Protein AF-A0A837NC31-F1 (afdb_monomer)

Mean predicted aligned error: 8.67 Å

Foldseek 3Di:
DDDDPVVVVVVVVVVVVVDDPDLQWDWDKDKPDPDDDDDDDDIDIFIEGGNDDVDRPDGGDDCVPDWDADPVGDTDDDD

Radius of gyration: 22.4 Å; Cα contacts (8 Å, |Δi|>4): 75; chains: 1; bounding box: 66×34×32 Å

Organism: NCBI:txid86103

Secondary structure (DSSP, 8-state):
----HHHHHHHHHHHHHT------SEEEEEES-S---SSS----EEEEEESSTT---SEEPPGGG--EE-TTS-EE---

pLDDT: mean 87.56, std 8.96, range [59.62, 97.19]

Solvent-accessible surface area (backbone atoms only — not comparable to full-atom values): 5402 Å² total; per-residue (Å²): 136,86,79,54,70,66,59,55,52,54,52,55,56,53,56,66,73,61,64,72,83,80,75,80,58,45,76,49,76,45,65,76,63,95,75,86,80,75,98,80,76,85,83,53,69,53,46,23,34,9,78,49,89,98,39,85,77,68,42,76,54,58,67,95,79,60,85,47,68,45,99,87,70,47,81,47,88,85,131

Sequence (79 aa):
MKLSSGITTSLAVLTLFASASSEAHRVWIKPSASIVSGDSEWLTFDAAIANGIFYPDHYPLSLDRVEAMAPDGSAVTLE

Structure (mmCIF, N/CA/C/O backbone):
data_AF-A0A837NC31-F1
#
_entry.id   AF-A0A837NC31-F1
#
loop_
_atom_site.group_PDB
_atom_site.id
_atom_site.type_symbol
_atom_site.label_atom_id
_atom_site.label_alt_id
_atom_site.label_comp_id
_atom_site.label_asym_id
_atom_site.label_entity_id
_atom_site.label_seq_id
_atom_site.pdbx_PDB_ins_code
_atom_site.Cartn_x
_atom_site.Cartn_y
_atom_site.Cartn_z
_atom_site.occupancy
_atom_site.B_iso_or_equiv
_atom_site.auth_seq_id
_atom_site.auth_comp_id
_atom_site.auth_asym_id
_atom_site.auth_atom_id
_atom_site.pdbx_PDB_model_num
ATOM 1 N N . MET A 1 1 ? 48.516 -16.335 -2.484 1.00 59.62 1 MET A N 1
ATOM 2 C CA . MET A 1 1 ? 47.995 -17.485 -3.263 1.00 59.62 1 MET A CA 1
ATOM 3 C C . MET A 1 1 ? 47.571 -16.989 -4.640 1.00 59.62 1 MET A C 1
ATOM 5 O O . MET A 1 1 ? 46.837 -16.014 -4.695 1.00 59.62 1 MET A O 1
ATOM 9 N N . LYS A 1 2 ? 48.061 -17.586 -5.737 1.00 61.47 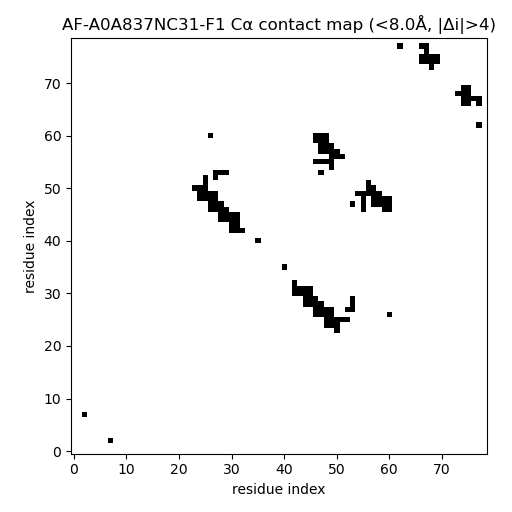2 LYS A N 1
ATOM 10 C CA . LYS A 1 2 ? 47.582 -17.290 -7.100 1.00 61.47 2 LYS A CA 1
ATOM 11 C C . LYS A 1 2 ? 46.389 -18.205 -7.386 1.00 61.47 2 LYS A C 1
ATOM 13 O O . LYS A 1 2 ? 46.559 -19.419 -7.405 1.00 61.47 2 LYS A O 1
ATOM 18 N N . LEU A 1 3 ? 45.198 -17.632 -7.531 1.00 65.00 3 LEU A N 1
ATOM 19 C CA . LEU A 1 3 ? 43.994 -18.371 -7.917 1.00 65.00 3 LEU A CA 1
ATOM 20 C C . LEU A 1 3 ? 44.103 -18.777 -9.396 1.00 65.00 3 LEU A C 1
ATOM 22 O O . LEU A 1 3 ? 44.680 -18.040 -10.198 1.00 65.00 3 LEU A O 1
ATOM 26 N N . SER A 1 4 ? 43.609 -19.967 -9.750 1.00 73.62 4 SER A N 1
ATOM 27 C CA . SER A 1 4 ? 43.673 -20.468 -11.126 1.00 73.62 4 SER A CA 1
ATOM 28 C C . SER A 1 4 ? 42.767 -19.642 -12.042 1.00 73.62 4 SER A C 1
ATOM 30 O O . SER A 1 4 ? 41.702 -19.183 -11.630 1.00 73.62 4 SER A O 1
ATOM 32 N N . SER A 1 5 ? 43.170 -19.474 -13.306 1.00 75.50 5 SER A N 1
ATOM 33 C CA . SER A 1 5 ? 42.424 -18.653 -14.272 1.00 75.50 5 SER A CA 1
ATOM 34 C C . SER A 1 5 ? 40.965 -19.101 -14.428 1.00 75.50 5 SER A C 1
ATOM 36 O O . SER A 1 5 ? 40.093 -18.264 -14.628 1.00 75.50 5 SER A O 1
ATOM 38 N N . GLY A 1 6 ? 40.685 -20.400 -14.263 1.00 77.25 6 GLY A N 1
ATOM 39 C CA . GLY A 1 6 ? 39.325 -20.944 -14.312 1.00 77.25 6 GLY A CA 1
ATOM 40 C C . GLY A 1 6 ? 38.439 -20.506 -13.141 1.00 77.25 6 GLY A C 1
ATOM 41 O O . GLY A 1 6 ? 37.270 -20.193 -13.349 1.00 77.25 6 GLY A O 1
ATOM 42 N N . ILE A 1 7 ? 38.993 -20.406 -11.926 1.00 80.88 7 ILE A N 1
ATOM 43 C CA . ILE A 1 7 ? 38.255 -19.897 -10.758 1.00 80.88 7 ILE A CA 1
ATOM 44 C C . ILE A 1 7 ? 37.944 -18.409 -10.951 1.00 80.88 7 ILE A C 1
ATOM 46 O O . ILE A 1 7 ? 36.822 -17.974 -10.700 1.00 80.88 7 ILE A O 1
ATOM 50 N N . THR A 1 8 ? 38.908 -17.641 -11.465 1.00 79.88 8 THR A N 1
ATOM 51 C CA . THR A 1 8 ? 38.731 -16.211 -11.745 1.00 79.88 8 THR A CA 1
ATOM 52 C C . THR A 1 8 ? 37.642 -15.963 -12.791 1.00 79.88 8 THR A C 1
ATOM 54 O O . THR A 1 8 ? 36.781 -15.110 -12.585 1.00 79.88 8 THR A O 1
ATOM 57 N N . THR A 1 9 ? 37.624 -16.730 -13.887 1.00 82.44 9 THR A N 1
ATOM 58 C CA . THR A 1 9 ? 36.586 -16.611 -14.924 1.00 82.44 9 THR A CA 1
ATOM 59 C C . THR A 1 9 ? 35.209 -17.009 -14.396 1.00 82.44 9 THR A C 1
ATOM 61 O O . THR A 1 9 ? 34.237 -16.301 -14.646 1.00 82.44 9 THR A O 1
ATOM 64 N N . SER A 1 10 ? 35.109 -18.096 -13.625 1.00 80.38 10 SER A N 1
ATOM 65 C CA . SER A 1 10 ? 33.822 -18.551 -13.084 1.00 80.38 10 SER A CA 1
ATOM 66 C C . SER A 1 10 ? 33.221 -17.553 -12.088 1.00 80.38 10 SER A C 1
ATOM 68 O O . SER A 1 10 ? 32.010 -17.339 -12.091 1.00 80.38 10 SER A O 1
ATOM 70 N N . LEU A 1 11 ? 34.055 -16.910 -11.265 1.00 84.75 11 LEU A N 1
ATOM 71 C CA . LEU A 1 11 ? 33.606 -15.880 -10.329 1.00 84.75 11 LEU A CA 1
ATOM 72 C C . LEU A 1 11 ? 33.145 -14.608 -11.058 1.00 84.75 11 LEU A C 1
ATOM 74 O O . LEU A 1 11 ? 32.114 -14.046 -10.699 1.00 84.75 11 LEU A O 1
ATOM 78 N N . ALA A 1 12 ? 33.852 -14.198 -12.116 1.00 82.94 12 ALA A N 1
ATOM 79 C CA . ALA A 1 12 ? 33.464 -13.050 -12.938 1.00 82.94 12 ALA A CA 1
ATOM 80 C C . ALA A 1 12 ? 32.100 -13.255 -13.624 1.00 82.94 12 ALA A C 1
ATOM 82 O O . ALA A 1 12 ? 31.268 -12.347 -13.656 1.00 82.94 12 ALA A O 1
ATOM 83 N N . VAL A 1 13 ? 31.833 -14.466 -14.123 1.00 84.31 13 VAL A N 1
ATOM 84 C CA . VAL A 1 13 ? 30.532 -14.816 -14.711 1.00 84.31 13 VAL A CA 1
ATOM 85 C C . VAL A 1 13 ? 29.424 -14.757 -13.658 1.00 84.31 13 VAL A C 1
ATOM 87 O O . VAL A 1 13 ? 28.380 -14.163 -13.912 1.00 84.31 13 VAL A O 1
ATOM 90 N N . LEU A 1 14 ? 29.658 -15.287 -12.454 1.00 85.94 14 LEU A N 1
ATOM 91 C CA . LEU A 1 14 ? 28.672 -15.24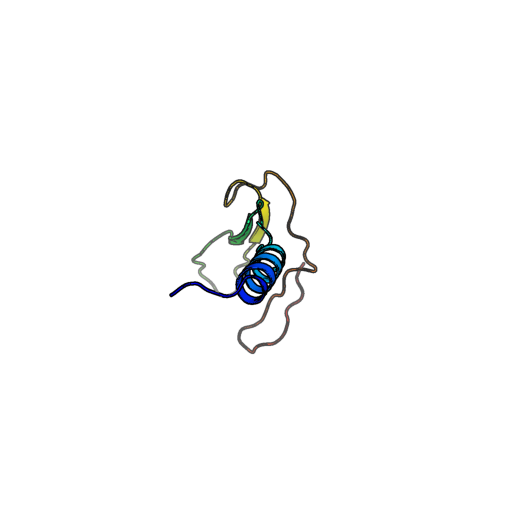4 -11.370 1.00 85.94 14 LEU A CA 1
ATOM 92 C C . LEU A 1 14 ? 28.318 -13.803 -10.964 1.00 85.94 14 LEU A C 1
ATOM 94 O O . LEU A 1 14 ? 27.151 -13.502 -10.726 1.00 85.94 14 LEU A O 1
ATOM 98 N N . THR A 1 15 ? 29.297 -12.892 -10.947 1.00 81.69 15 THR A N 1
ATOM 99 C CA . THR A 1 15 ? 29.053 -11.479 -10.614 1.00 81.69 15 THR A CA 1
ATOM 100 C C . THR A 1 15 ? 28.222 -10.729 -11.654 1.00 81.69 15 THR A C 1
ATOM 102 O O . THR A 1 15 ? 27.492 -9.817 -11.280 1.00 81.69 15 THR A O 1
ATOM 105 N N . LEU A 1 16 ? 28.260 -11.123 -12.933 1.00 79.81 16 LEU A N 1
ATOM 106 C CA . LEU A 1 16 ? 27.419 -10.510 -13.972 1.00 79.81 16 LEU A CA 1
ATOM 107 C C . LEU A 1 16 ? 25.930 -10.811 -13.743 1.00 79.81 16 LEU A C 1
ATOM 109 O O . LEU A 1 16 ? 25.086 -9.934 -13.922 1.00 79.81 16 LEU A O 1
ATOM 113 N N . PHE A 1 17 ? 25.619 -12.025 -13.283 1.00 78.44 17 PHE A N 1
ATOM 114 C CA . PHE A 1 17 ? 24.251 -12.454 -12.977 1.00 78.44 17 PHE A CA 1
ATOM 115 C C . PHE A 1 17 ? 23.780 -12.067 -11.569 1.00 78.44 17 PHE A C 1
ATOM 117 O O . PHE A 1 17 ? 22.591 -12.156 -11.282 1.00 78.44 17 PHE A O 1
ATOM 124 N N . ALA A 1 18 ? 24.685 -11.609 -10.702 1.00 77.62 18 ALA A N 1
ATOM 125 C CA . ALA A 1 18 ? 24.360 -11.133 -9.358 1.00 77.62 18 ALA A CA 1
ATOM 126 C C . ALA A 1 18 ? 23.851 -9.678 -9.327 1.00 77.62 18 ALA A C 1
ATOM 128 O O . ALA A 1 18 ? 23.630 -9.131 -8.247 1.00 77.62 18 ALA A O 1
ATOM 129 N N . SER A 1 19 ? 23.689 -9.033 -10.487 1.00 71.44 19 SER A N 1
ATOM 130 C CA . SER A 1 19 ? 23.182 -7.663 -10.573 1.00 71.44 19 SER A CA 1
ATOM 131 C C . SER A 1 19 ? 21.744 -7.609 -10.054 1.00 71.44 19 SER A C 1
ATOM 133 O O . SER A 1 19 ? 20.818 -8.082 -10.712 1.00 71.44 19 SER A O 1
ATOM 135 N N . ALA A 1 20 ? 21.559 -7.038 -8.865 1.00 72.88 20 ALA A N 1
ATOM 136 C CA . ALA A 1 20 ? 20.235 -6.768 -8.328 1.00 72.88 20 ALA A CA 1
ATOM 137 C C . ALA A 1 20 ? 19.510 -5.765 -9.235 1.00 72.88 20 ALA A C 1
ATOM 139 O O . ALA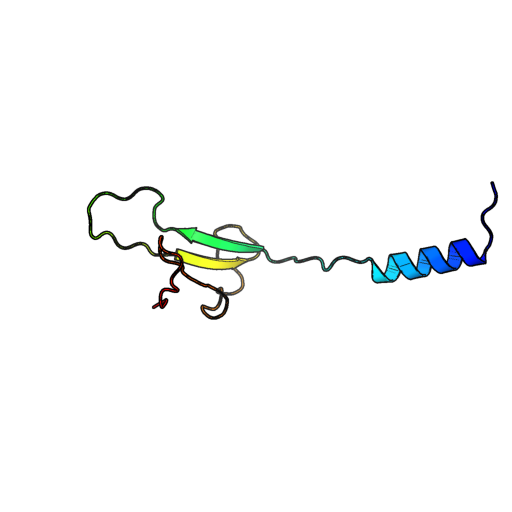 A 1 20 ? 20.101 -4.782 -9.691 1.00 72.88 20 ALA A O 1
ATOM 140 N N . SER A 1 21 ? 18.224 -6.001 -9.490 1.00 71.12 21 SER A N 1
ATOM 141 C CA . SER A 1 21 ? 17.371 -5.022 -10.155 1.00 71.12 21 SER A CA 1
ATOM 142 C C . SER A 1 21 ? 17.356 -3.736 -9.327 1.00 71.12 21 SER A C 1
ATOM 144 O O . SER A 1 21 ? 16.899 -3.732 -8.187 1.00 71.12 21 SER A O 1
ATOM 146 N N . SER A 1 22 ? 17.889 -2.647 -9.882 1.00 68.44 22 SER A N 1
ATOM 147 C CA . SER A 1 22 ? 17.775 -1.326 -9.266 1.00 68.44 22 SER A CA 1
ATOM 148 C C . SER A 1 22 ? 16.361 -0.810 -9.513 1.00 68.44 22 SER A C 1
ATOM 150 O O . SER A 1 22 ? 16.014 -0.436 -10.632 1.00 68.44 22 SER A O 1
ATOM 152 N N . GLU A 1 23 ? 15.529 -0.831 -8.475 1.00 73.00 23 GLU A N 1
ATOM 153 C CA . GLU A 1 23 ? 14.218 -0.192 -8.511 1.00 73.00 23 GLU A CA 1
ATOM 154 C C . GLU A 1 23 ? 14.408 1.315 -8.287 1.00 73.00 23 GLU A C 1
ATOM 156 O O . GLU A 1 23 ? 14.745 1.760 -7.191 1.00 73.00 23 GLU A O 1
ATOM 161 N N . ALA A 1 24 ? 14.269 2.107 -9.351 1.00 77.19 24 ALA A N 1
ATOM 162 C CA . ALA A 1 24 ? 14.430 3.559 -9.264 1.00 77.19 24 ALA A CA 1
ATOM 163 C C . ALA A 1 24 ? 13.197 4.254 -8.660 1.00 77.19 24 ALA A C 1
ATOM 165 O O . ALA A 1 24 ? 13.329 5.284 -8.000 1.00 77.19 24 ALA A O 1
ATOM 166 N N . HIS A 1 25 ? 12.003 3.695 -8.871 1.00 84.31 25 HIS A N 1
ATOM 167 C CA . HIS A 1 25 ? 10.754 4.262 -8.372 1.00 84.31 25 HIS A CA 1
ATOM 168 C C . HIS A 1 25 ? 10.326 3.559 -7.093 1.00 84.31 25 HIS A C 1
ATOM 170 O O . HIS A 1 25 ? 10.354 2.341 -7.014 1.00 84.31 25 HIS A O 1
ATOM 176 N N . ARG A 1 26 ? 9.916 4.326 -6.089 1.00 88.56 26 ARG A N 1
ATOM 177 C CA . ARG A 1 26 ? 9.508 3.794 -4.792 1.00 88.56 26 ARG A CA 1
ATOM 178 C C . ARG A 1 26 ? 8.001 3.633 -4.753 1.00 88.56 26 ARG A C 1
ATOM 180 O O . ARG A 1 26 ? 7.273 4.592 -5.005 1.00 88.56 26 ARG A O 1
ATOM 187 N N . VAL A 1 27 ? 7.547 2.445 -4.379 1.00 93.31 27 VAL A N 1
ATOM 188 C CA . VAL A 1 27 ? 6.154 2.215 -3.992 1.00 93.31 27 VAL A CA 1
ATOM 189 C C . VAL A 1 27 ? 5.928 2.793 -2.596 1.00 93.31 27 VAL A C 1
ATOM 191 O O . VAL A 1 27 ? 6.721 2.552 -1.683 1.00 93.31 27 VAL A O 1
ATOM 194 N N . TRP A 1 28 ? 4.839 3.531 -2.405 1.00 95.00 28 TRP A N 1
ATOM 195 C CA . TRP A 1 28 ? 4.383 3.945 -1.082 1.00 95.00 28 TRP A CA 1
ATOM 196 C C . TRP A 1 28 ? 2.863 3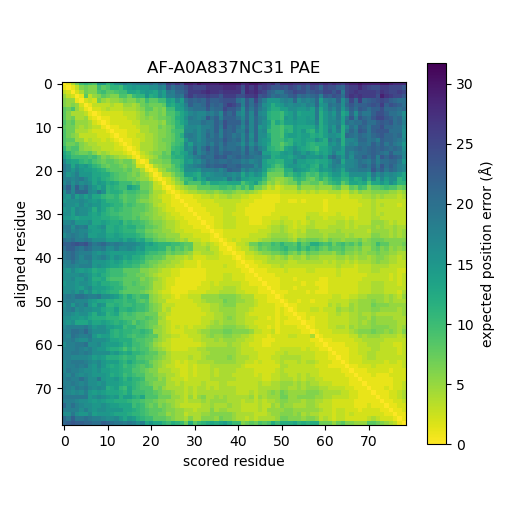.846 -0.961 1.00 95.00 28 TRP A C 1
ATOM 198 O O . TRP A 1 28 ? 2.136 3.999 -1.940 1.00 95.00 28 TRP A O 1
ATOM 208 N N . ILE A 1 29 ? 2.409 3.606 0.270 1.00 95.25 29 ILE A N 1
ATOM 209 C CA . ILE A 1 29 ? 1.011 3.678 0.698 1.00 95.25 29 ILE A CA 1
ATOM 210 C C . ILE A 1 29 ? 0.983 4.589 1.927 1.00 95.25 29 ILE A C 1
ATOM 212 O O . ILE A 1 29 ? 1.789 4.414 2.845 1.00 95.25 29 ILE A O 1
ATOM 216 N N . LYS A 1 30 ? 0.098 5.585 1.940 1.00 95.81 30 LYS A N 1
ATOM 217 C CA . LYS A 1 30 ? -0.019 6.577 3.011 1.00 95.81 30 LYS A CA 1
ATOM 218 C C . LYS A 1 30 ? -1.479 6.698 3.458 1.00 95.81 30 LYS A C 1
ATOM 220 O O . LYS A 1 30 ? -2.323 7.030 2.629 1.00 95.81 30 LYS A O 1
ATOM 225 N N . PRO A 1 31 ? -1.784 6.513 4.752 1.00 95.69 31 PRO A N 1
ATOM 226 C CA . PRO A 1 31 ? -3.137 6.711 5.252 1.00 95.69 31 PRO A CA 1
ATOM 227 C C . PRO A 1 31 ? -3.500 8.203 5.343 1.00 95.69 31 PRO A C 1
ATOM 229 O O . PRO A 1 31 ? -2.627 9.074 5.477 1.00 95.69 31 PRO A O 1
ATOM 232 N N . SER A 1 32 ? -4.799 8.502 5.317 1.00 95.75 32 SER A N 1
ATOM 233 C CA . SER A 1 32 ? -5.338 9.844 5.574 1.00 95.75 32 SER A CA 1
ATOM 234 C C . SER A 1 32 ? -5.169 10.288 7.033 1.00 95.75 32 SER A C 1
ATOM 236 O O . SER A 1 32 ? -4.967 11.475 7.288 1.00 95.75 32 SER A O 1
ATOM 238 N N . ALA A 1 33 ? -5.176 9.342 7.978 1.00 94.88 33 ALA A N 1
ATOM 239 C CA . ALA A 1 33 ? -4.940 9.567 9.402 1.00 94.88 33 ALA A CA 1
ATOM 240 C C . ALA A 1 33 ? -4.262 8.350 10.059 1.00 94.88 33 ALA A C 1
ATOM 242 O O . ALA A 1 33 ? -4.396 7.222 9.594 1.00 94.88 33 ALA A O 1
ATOM 243 N N . SER A 1 34 ? -3.534 8.572 11.156 1.00 94.50 34 SER A N 1
ATOM 244 C CA . SER A 1 34 ? -2.932 7.502 11.973 1.00 94.50 34 SER A CA 1
ATOM 245 C C . SER A 1 34 ? -3.695 7.222 13.268 1.00 94.50 34 SER A C 1
ATOM 247 O O . SER A 1 34 ? -3.423 6.232 13.944 1.00 94.50 34 SER A O 1
ATOM 249 N N . ILE A 1 35 ? -4.623 8.108 13.630 1.00 94.56 35 ILE A N 1
ATOM 250 C CA . ILE A 1 35 ? -5.439 8.029 14.836 1.00 94.56 35 ILE A CA 1
ATOM 251 C C . ILE A 1 35 ? -6.857 8.408 14.433 1.00 94.56 35 ILE A C 1
ATOM 253 O O . ILE A 1 35 ? -7.072 9.448 13.813 1.00 94.56 35 ILE A O 1
ATOM 257 N N . VAL A 1 36 ? -7.805 7.560 14.808 1.00 93.31 36 VAL A N 1
ATOM 258 C CA . VAL A 1 36 ? -9.241 7.746 14.602 1.00 93.31 36 VAL A CA 1
ATOM 259 C C . VAL A 1 36 ? -9.962 7.573 15.934 1.00 93.31 36 VAL A C 1
ATOM 261 O O . VAL A 1 36 ? -9.396 7.035 16.889 1.00 93.31 36 VAL A O 1
ATOM 264 N N . SER A 1 37 ? -11.186 8.076 16.054 1.00 92.69 37 SER A N 1
ATOM 265 C CA . SER A 1 37 ? -11.981 7.950 17.279 1.00 92.69 37 SER A CA 1
ATOM 266 C C . SER A 1 37 ? -13.447 7.736 16.932 1.00 92.69 37 SER A C 1
ATOM 268 O O . SER A 1 37 ? -14.013 8.521 16.183 1.00 92.69 37 SER A O 1
ATOM 270 N N . GLY A 1 38 ? -14.054 6.701 17.511 1.00 90.25 38 GLY A N 1
ATOM 271 C CA . GLY A 1 38 ? -15.420 6.270 17.205 1.00 90.25 38 GLY A CA 1
ATOM 272 C C . GLY A 1 38 ? -15.464 4.891 16.544 1.00 90.25 38 GLY A C 1
ATOM 273 O O . GLY A 1 38 ? -14.444 4.373 16.095 1.00 90.25 38 GLY A O 1
ATOM 274 N N . ASP A 1 39 ? -16.658 4.299 16.498 1.00 86.94 39 ASP A N 1
ATOM 275 C CA . ASP A 1 39 ? -16.866 2.901 16.084 1.00 86.94 39 ASP A CA 1
ATOM 276 C C . ASP A 1 39 ? -17.140 2.735 14.575 1.00 86.94 39 ASP A C 1
ATOM 278 O O . ASP A 1 39 ? -17.401 1.633 14.099 1.00 86.94 39 ASP A O 1
ATOM 282 N N . SER A 1 40 ? -17.162 3.825 13.804 1.00 88.56 40 SER A N 1
ATOM 283 C CA . SER A 1 40 ? -17.570 3.818 12.386 1.00 88.56 40 SER A CA 1
ATOM 284 C C . SER A 1 40 ? -16.775 4.811 11.537 1.00 88.56 40 SER A C 1
ATOM 286 O O . SER A 1 40 ? -17.32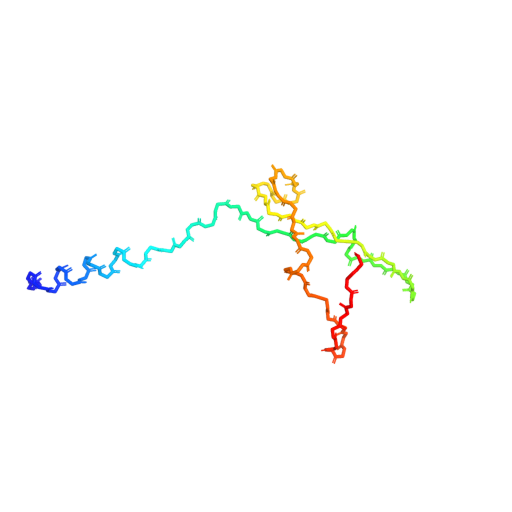4 5.452 10.641 1.00 88.56 40 SER A O 1
ATOM 288 N N . GLU A 1 41 ? -15.489 4.971 11.846 1.00 90.75 41 GLU A N 1
ATOM 289 C CA . GLU A 1 41 ? -14.609 5.841 11.067 1.00 90.75 41 GLU A CA 1
ATOM 290 C C . GLU A 1 41 ? -14.207 5.183 9.741 1.00 90.75 41 GLU A C 1
ATOM 292 O O . GLU A 1 41 ? -14.000 3.970 9.671 1.00 90.75 41 GLU A O 1
ATOM 297 N N . TRP A 1 42 ? -14.041 6.001 8.702 1.00 88.50 42 TRP A N 1
ATOM 298 C CA . TRP A 1 42 ? -13.542 5.572 7.400 1.00 88.50 42 TRP A CA 1
ATOM 299 C C . TRP A 1 42 ? -12.160 6.167 7.136 1.00 88.50 42 TRP A C 1
ATOM 301 O O . TRP A 1 42 ? -11.914 7.346 7.383 1.00 88.50 42 TRP A O 1
ATOM 311 N N . LEU A 1 43 ? -11.253 5.348 6.605 1.00 90.06 43 LEU A N 1
ATOM 312 C CA . LEU A 1 43 ? -9.904 5.754 6.218 1.00 90.06 43 LEU A 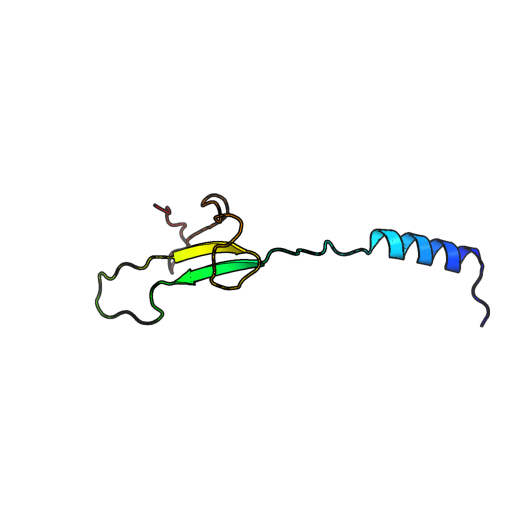CA 1
ATOM 313 C C . LEU A 1 43 ? -9.738 5.621 4.711 1.00 90.06 43 LEU A C 1
ATOM 315 O O . LEU A 1 43 ? -10.235 4.679 4.099 1.00 90.06 43 LEU A O 1
ATOM 319 N N . THR A 1 44 ? -8.982 6.544 4.131 1.00 93.31 44 THR A N 1
ATOM 320 C CA . THR A 1 44 ? -8.532 6.446 2.745 1.00 93.31 44 THR A CA 1
ATOM 321 C C . THR A 1 44 ? -7.023 6.274 2.716 1.00 93.31 44 THR A C 1
ATOM 323 O O . THR A 1 44 ? -6.308 6.650 3.653 1.00 93.31 44 THR A O 1
ATOM 326 N N . PHE A 1 45 ? -6.539 5.683 1.629 1.00 93.81 45 PHE A N 1
ATOM 327 C CA . PHE A 1 45 ? -5.125 5.437 1.413 1.00 93.81 45 PHE A CA 1
ATOM 328 C C . PHE A 1 45 ? -4.719 6.016 0.067 1.00 93.81 45 PHE A C 1
ATOM 330 O O . PHE A 1 45 ? -5.258 5.640 -0.970 1.00 93.81 45 PHE A O 1
ATOM 337 N N . ASP A 1 46 ? -3.736 6.907 0.096 1.00 94.69 46 ASP A N 1
ATOM 338 C CA . ASP A 1 46 ? -3.042 7.338 -1.106 1.00 94.69 46 ASP A CA 1
ATOM 339 C C . ASP A 1 46 ? -1.954 6.303 -1.415 1.00 94.69 46 ASP A C 1
ATOM 341 O O . ASP A 1 46 ? -1.200 5.915 -0.516 1.00 94.69 46 ASP A O 1
ATOM 345 N N . ALA A 1 47 ? -1.839 5.862 -2.667 1.00 95.12 47 ALA A N 1
ATOM 346 C CA . ALA A 1 47 ? -0.831 4.884 -3.060 1.00 95.12 47 ALA A CA 1
ATOM 347 C C . ALA A 1 47 ? -0.265 5.165 -4.455 1.00 95.12 47 ALA A C 1
ATOM 349 O O . ALA A 1 47 ? -1.007 5.335 -5.427 1.00 95.12 47 ALA A O 1
ATOM 350 N N . ALA A 1 48 ? 1.062 5.197 -4.569 1.00 95.81 48 ALA A N 1
ATOM 351 C CA . ALA A 1 48 ? 1.732 5.471 -5.835 1.00 95.81 48 ALA A CA 1
ATOM 352 C C . ALA A 1 48 ? 3.108 4.810 -5.936 1.00 95.81 48 ALA A C 1
ATOM 354 O O . ALA A 1 48 ? 3.773 4.516 -4.943 1.00 95.81 48 ALA A O 1
ATOM 355 N N . ILE A 1 49 ? 3.535 4.628 -7.180 1.00 94.62 49 ILE A N 1
ATOM 356 C CA . ILE A 1 49 ? 4.910 4.365 -7.586 1.00 94.62 49 ILE A CA 1
ATOM 357 C C . ILE A 1 49 ? 5.488 5.729 -7.967 1.00 94.62 49 ILE A C 1
ATOM 359 O O . ILE A 1 49 ? 4.995 6.345 -8.911 1.00 94.62 49 ILE A O 1
ATOM 363 N N . ALA A 1 50 ? 6.476 6.232 -7.226 1.00 93.50 50 ALA A N 1
ATOM 364 C CA . ALA A 1 50 ? 6.928 7.621 -7.340 1.00 93.50 50 ALA A CA 1
ATOM 365 C C . ALA A 1 50 ? 8.435 7.804 -7.118 1.00 93.50 50 ALA A C 1
ATOM 367 O O . ALA A 1 50 ? 9.103 6.989 -6.475 1.00 93.50 50 ALA A O 1
ATOM 368 N N . ASN A 1 51 ? 8.972 8.921 -7.607 1.00 91.44 51 ASN A N 1
ATOM 369 C CA . ASN A 1 51 ? 10.325 9.359 -7.265 1.00 91.44 51 ASN A CA 1
ATOM 370 C C . ASN A 1 51 ? 10.330 10.014 -5.878 1.00 91.44 51 ASN A C 1
ATOM 372 O O . ASN A 1 51 ? 11.170 9.680 -5.037 1.00 91.44 51 ASN A O 1
ATOM 376 N N . GLY A 1 52 ? 9.372 10.902 -5.599 1.00 90.81 52 GLY A N 1
ATOM 377 C CA . GLY A 1 52 ? 9.137 11.472 -4.269 1.00 90.81 52 GLY A CA 1
ATOM 378 C C . GLY A 1 52 ? 8.338 10.544 -3.344 1.00 90.81 52 GLY A C 1
ATOM 379 O O . GLY A 1 52 ? 7.320 9.982 -3.737 1.00 90.81 52 GLY A O 1
ATOM 380 N N . ILE A 1 53 ? 8.757 10.401 -2.081 1.00 91.31 53 ILE A N 1
ATOM 381 C CA . ILE A 1 53 ? 7.936 9.704 -1.073 1.00 91.31 53 ILE A CA 1
ATOM 382 C C . ILE A 1 53 ? 6.759 10.614 -0.708 1.00 91.31 53 ILE A C 1
ATOM 384 O O . ILE A 1 53 ? 6.968 11.780 -0.379 1.00 91.31 53 ILE A O 1
ATOM 388 N N . PHE A 1 54 ? 5.540 10.071 -0.768 1.00 92.56 54 PHE A N 1
ATOM 389 C CA . PHE A 1 54 ? 4.282 10.788 -0.504 1.00 92.56 54 PHE A CA 1
ATOM 390 C C . PHE A 1 54 ? 3.980 11.941 -1.474 1.00 92.56 54 PHE A C 1
ATOM 392 O O . PHE A 1 54 ? 3.184 12.824 -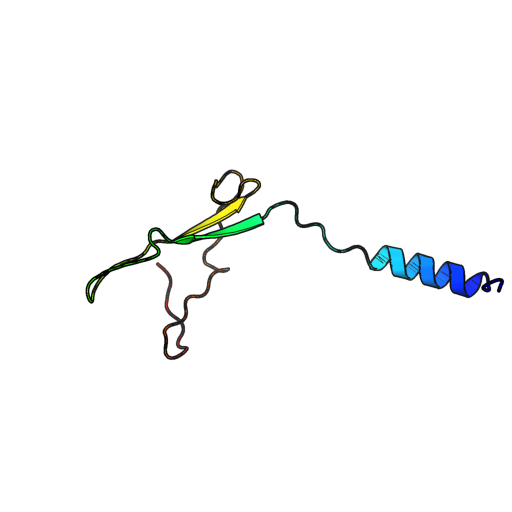1.158 1.00 92.56 54 PHE A O 1
ATOM 399 N N . TYR A 1 55 ? 4.587 11.921 -2.662 1.00 93.94 55 TYR A N 1
ATOM 400 C CA . TYR A 1 55 ? 4.281 12.841 -3.753 1.00 93.94 55 TYR A CA 1
ATOM 401 C C . TYR A 1 55 ? 4.033 12.031 -5.040 1.00 93.94 55 TYR A C 1
ATOM 403 O O . TYR A 1 55 ? 4.965 11.393 -5.526 1.00 93.94 55 TYR A O 1
ATOM 411 N N . PRO A 1 56 ? 2.796 11.970 -5.571 1.00 93.25 56 PRO A N 1
ATOM 412 C CA . PRO A 1 56 ? 2.438 11.070 -6.672 1.00 93.25 56 PRO A CA 1
ATOM 413 C C . PRO A 1 56 ? 2.857 11.643 -8.040 1.00 93.25 56 PRO A C 1
ATOM 415 O O . PRO A 1 56 ? 2.029 12.123 -8.809 1.00 93.25 56 PRO A O 1
ATOM 418 N N . ASP A 1 57 ? 4.157 11.609 -8.343 1.00 93.44 57 ASP A N 1
ATOM 419 C CA . ASP A 1 57 ? 4.763 12.245 -9.528 1.00 93.44 57 ASP A CA 1
ATOM 420 C C . ASP A 1 57 ? 4.995 11.328 -10.738 1.00 93.44 57 ASP A C 1
ATOM 422 O O . ASP A 1 57 ? 5.565 11.775 -11.736 1.00 93.44 57 ASP A O 1
ATOM 426 N N . HIS A 1 58 ? 4.585 10.058 -10.672 1.00 93.44 58 HIS A N 1
ATOM 427 C CA . HIS A 1 58 ? 4.901 9.095 -11.725 1.00 93.44 58 HIS A CA 1
ATOM 428 C C . HIS A 1 58 ? 3.737 8.173 -12.107 1.00 93.44 58 HIS A C 1
ATOM 430 O O . HIS A 1 58 ? 3.209 8.313 -13.211 1.00 93.44 58 HIS A O 1
ATOM 436 N N . TYR A 1 59 ? 3.329 7.235 -11.244 1.00 93.44 59 TYR A N 1
ATOM 437 C CA . TYR A 1 59 ? 2.280 6.269 -11.592 1.00 93.44 59 TYR A CA 1
ATOM 438 C C . TYR A 1 59 ? 1.414 5.877 -10.380 1.00 93.44 59 TYR A C 1
ATOM 440 O O . TYR A 1 59 ? 1.968 5.626 -9.307 1.00 93.44 59 TYR A O 1
ATOM 448 N N . PRO A 1 60 ? 0.074 5.801 -10.507 1.00 93.06 60 PRO A N 1
ATOM 449 C CA . PRO A 1 60 ? -0.781 5.328 -9.419 1.00 93.06 60 PRO A CA 1
ATOM 450 C C . PRO A 1 60 ? -0.534 3.842 -9.134 1.00 93.06 60 PRO A C 1
ATOM 452 O O . PRO A 1 60 ? -0.305 3.054 -10.054 1.00 93.06 60 PRO A O 1
ATOM 455 N N . LEU A 1 61 ? -0.591 3.432 -7.866 1.00 93.31 61 LEU A N 1
ATOM 456 C CA . LEU A 1 61 ? -0.554 2.008 -7.543 1.00 93.31 61 LEU A CA 1
ATOM 457 C C . LEU A 1 61 ? -1.916 1.388 -7.879 1.00 93.31 61 LEU A C 1
ATOM 459 O O . LEU A 1 61 ? -2.949 1.870 -7.427 1.00 93.31 61 LEU A O 1
ATOM 463 N N . SER A 1 62 ? -1.914 0.331 -8.688 1.00 92.19 62 SER A N 1
ATOM 464 C CA . SER A 1 62 ? -3.140 -0.366 -9.083 1.00 92.19 62 SER A CA 1
ATOM 465 C C . SER A 1 62 ? -3.686 -1.235 -7.939 1.00 92.19 62 SER A C 1
ATOM 467 O O . SER A 1 62 ? -2.909 -1.833 -7.193 1.00 92.19 62 SER A O 1
ATOM 469 N N . LEU A 1 63 ? -5.017 -1.301 -7.796 1.00 90.44 63 LEU A N 1
ATOM 4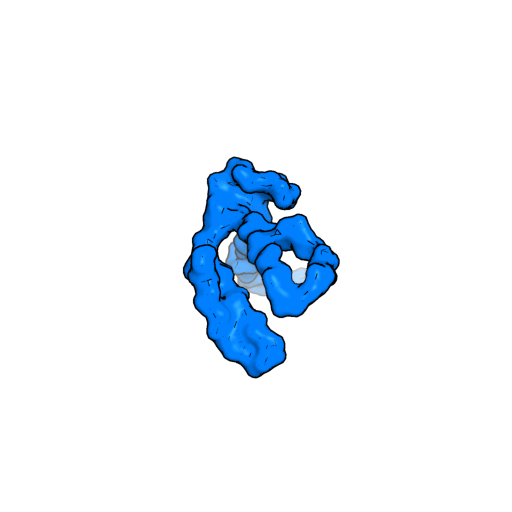70 C CA . LEU A 1 63 ? -5.693 -2.010 -6.696 1.00 90.44 63 LEU A CA 1
ATOM 471 C C . LEU A 1 63 ? -5.489 -3.531 -6.729 1.00 90.44 63 LEU A C 1
ATOM 473 O O . LEU A 1 63 ? -5.507 -4.166 -5.685 1.00 90.44 63 LEU A O 1
ATOM 477 N N . ASP A 1 64 ? -5.217 -4.117 -7.896 1.00 92.25 64 ASP A N 1
ATOM 478 C CA . ASP A 1 64 ? -4.844 -5.536 -8.039 1.00 92.25 64 ASP A CA 1
ATOM 479 C C . ASP A 1 64 ? -3.528 -5.900 -7.326 1.00 92.25 64 ASP A C 1
ATOM 481 O O . ASP A 1 64 ? -3.222 -7.076 -7.137 1.00 92.25 64 ASP A O 1
ATOM 485 N N . ARG A 1 65 ? -2.741 -4.892 -6.931 1.00 91.50 65 ARG A N 1
ATOM 486 C CA . ARG A 1 65 ? -1.492 -5.029 -6.170 1.00 91.50 65 ARG A CA 1
ATOM 487 C C . ARG A 1 65 ? -1.648 -4.702 -4.686 1.00 91.50 65 ARG A C 1
ATOM 489 O O . ARG A 1 65 ? -0.638 -4.628 -3.986 1.00 91.50 65 ARG A O 1
ATOM 496 N N . VAL A 1 66 ? -2.872 -4.478 -4.213 1.00 93.38 66 VAL A N 1
ATOM 497 C CA . VAL A 1 66 ? -3.171 -4.143 -2.819 1.00 93.38 66 VAL A CA 1
ATOM 498 C C . VAL A 1 66 ? -4.165 -5.159 -2.272 1.00 93.38 66 VAL A C 1
ATOM 500 O O . VAL A 1 66 ? -5.199 -5.424 -2.874 1.00 93.38 66 VAL A O 1
ATOM 503 N N . GLU A 1 67 ? -3.853 -5.718 -1.109 1.00 93.50 67 GLU A N 1
ATOM 504 C CA . GLU A 1 67 ? -4.738 -6.624 -0.382 1.00 93.50 67 GLU A CA 1
ATOM 505 C C . GLU A 1 67 ? -5.065 -6.002 0.977 1.00 93.50 67 GLU A C 1
ATOM 507 O O . GLU A 1 67 ? -4.173 -5.511 1.675 1.00 93.50 67 GLU A O 1
ATOM 512 N N . ALA A 1 68 ? -6.347 -6.003 1.344 1.00 92.56 68 ALA A N 1
ATOM 513 C CA . ALA A 1 68 ? -6.801 -5.614 2.671 1.00 92.56 68 ALA A CA 1
ATOM 514 C C . ALA A 1 68 ? -7.225 -6.854 3.453 1.00 92.56 68 ALA A C 1
ATOM 516 O O . ALA A 1 68 ? -7.966 -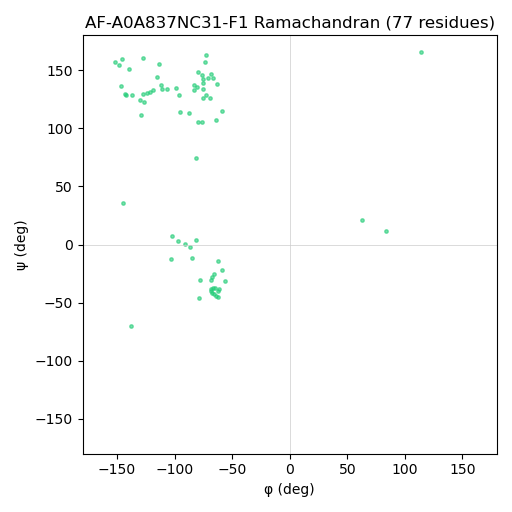7.695 2.949 1.00 92.56 68 ALA A O 1
ATOM 517 N N . MET A 1 69 ? -6.769 -6.937 4.701 1.00 95.38 69 MET A N 1
ATOM 518 C CA . MET A 1 69 ? -7.039 -8.056 5.597 1.00 95.38 69 MET A CA 1
ATOM 519 C C . MET A 1 69 ? -7.740 -7.549 6.851 1.00 95.38 69 MET A C 1
ATOM 521 O O . MET A 1 69 ? -7.290 -6.586 7.476 1.00 95.38 69 MET A O 1
ATOM 525 N N . ALA A 1 70 ? -8.829 -8.207 7.233 1.00 94.06 70 ALA A N 1
ATOM 526 C CA . ALA A 1 70 ? -9.499 -7.965 8.500 1.00 94.06 70 ALA A CA 1
ATOM 527 C C . ALA A 1 70 ? -8.668 -8.526 9.676 1.00 94.06 70 ALA A C 1
ATOM 529 O O . ALA A 1 70 ? -7.790 -9.371 9.475 1.00 94.06 70 ALA A O 1
ATOM 530 N N . PRO A 1 71 ? -8.939 -8.102 10.927 1.00 92.75 71 PRO A N 1
ATOM 531 C CA . PRO A 1 71 ? -8.205 -8.582 12.104 1.00 92.75 71 PRO A CA 1
ATOM 532 C C . PRO A 1 71 ? -8.267 -10.100 12.332 1.00 92.75 71 PRO A C 1
ATOM 534 O O . PRO A 1 71 ? -7.414 -10.651 13.023 1.00 92.75 71 PRO A O 1
ATOM 537 N N . ASP A 1 72 ? -9.272 -10.772 11.772 1.00 96.38 72 ASP A N 1
ATOM 538 C CA . ASP A 1 72 ? -9.435 -12.227 11.819 1.00 96.38 72 ASP A CA 1
ATOM 539 C C . ASP A 1 72 ? -8.686 -12.969 10.694 1.00 96.38 72 ASP A C 1
ATOM 541 O O . ASP A 1 72 ? -8.691 -14.200 10.659 1.00 96.38 72 ASP A O 1
ATOM 545 N N . GLY A 1 73 ? -8.022 -12.238 9.792 1.00 96.31 73 GLY A N 1
ATOM 546 C CA . GLY A 1 73 ? -7.292 -12.787 8.653 1.00 96.31 73 GLY A CA 1
ATOM 547 C C . GLY A 1 73 ? -8.157 -13.092 7.430 1.00 96.31 73 GLY A C 1
ATOM 548 O O . GLY A 1 73 ? -7.670 -13.749 6.512 1.00 96.31 73 GLY A O 1
ATOM 549 N N . SER A 1 74 ? -9.413 -12.645 7.381 1.00 97.19 74 SER A N 1
ATOM 550 C CA . SER A 1 74 ? -10.220 -12.694 6.156 1.00 97.19 74 SER A CA 1
ATOM 551 C C . SER A 1 74 ? -9.869 -11.549 5.194 1.00 97.19 74 SER A C 1
ATOM 553 O O . SER A 1 74 ? -9.479 -10.462 5.622 1.00 97.19 74 SER A O 1
ATOM 555 N N . ALA A 1 75 ? -9.987 -11.793 3.885 1.00 95.50 75 ALA A N 1
ATOM 556 C CA . ALA A 1 75 ? -9.763 -10.770 2.863 1.00 95.50 75 ALA A CA 1
ATOM 557 C C . ALA A 1 75 ? -10.946 -9.790 2.794 1.00 95.50 75 ALA A C 1
ATOM 559 O O . ALA A 1 75 ? -12.108 -10.200 2.843 1.00 95.50 75 ALA A O 1
ATOM 560 N N . VAL A 1 76 ? -10.647 -8.502 2.634 1.00 92.94 76 VAL A N 1
ATOM 561 C CA . VAL A 1 76 ? -11.619 -7.410 2.504 1.00 92.94 76 VAL A CA 1
ATOM 562 C C . VAL A 1 76 ? -11.571 -6.865 1.081 1.00 92.94 76 VAL A C 1
ATOM 564 O O . VAL A 1 76 ? -10.499 -6.612 0.532 1.00 92.94 76 VAL A O 1
ATOM 567 N N . THR A 1 77 ? -12.741 -6.677 0.473 1.00 91.50 77 THR A N 1
ATOM 568 C CA . THR A 1 77 ? -12.846 -6.039 -0.842 1.00 91.50 77 THR A CA 1
ATOM 569 C C . THR A 1 77 ? -12.487 -4.561 -0.733 1.00 91.50 77 THR A C 1
ATOM 571 O O . THR A 1 77 ? -13.053 -3.843 0.086 1.00 91.50 77 THR A O 1
ATOM 574 N N . LEU A 1 78 ? -11.542 -4.124 -1.564 1.00 87.38 78 LEU A N 1
ATOM 575 C CA . LEU A 1 78 ? -11.211 -2.715 -1.741 1.00 87.38 78 LEU A CA 1
ATOM 576 C C . LEU A 1 78 ? -12.184 -2.082 -2.743 1.00 87.38 78 LEU A C 1
ATOM 578 O O . LEU A 1 78 ? -12.496 -2.702 -3.763 1.00 87.38 78 LEU A O 1
ATOM 582 N N . GLU A 1 79 ? -12.647 -0.872 -2.430 1.00 77.00 79 GLU A N 1
ATOM 583 C CA . GLU A 1 79 ? -13.528 -0.049 -3.275 1.00 77.00 79 GLU A CA 1
ATOM 584 C C . GLU A 1 79 ? -12.749 1.010 -4.064 1.00 77.00 79 GLU A C 1
ATOM 586 O O . GLU A 1 79 ? -11.753 1.549 -3.521 1.00 77.00 79 GLU A O 1
#

InterPro domains:
  IPR019613 Protein of unknown function DUF4198 [PF10670] (23-74)